Protein AF-X1MZT7-F1 (afdb_monomer_lite)

Structure (mmCIF, N/CA/C/O backbone):
data_AF-X1MZT7-F1
#
_entry.id   AF-X1MZT7-F1
#
loop_
_atom_site.group_PDB
_atom_site.id
_atom_site.type_symbol
_atom_site.label_atom_id
_atom_site.label_alt_id
_atom_site.label_comp_id
_atom_site.label_asym_id
_atom_site.label_entity_id
_atom_site.label_seq_id
_atom_site.pdbx_PDB_ins_code
_atom_site.Cartn_x
_atom_site.Cartn_y
_atom_site.Cartn_z
_atom_site.occupancy
_atom_site.B_iso_or_equiv
_atom_site.auth_seq_id
_atom_site.auth_comp_id
_atom_site.auth_asym_id
_atom_site.auth_atom_id
_atom_site.pdbx_PDB_model_num
ATOM 1 N N . PHE A 1 1 ? -2.785 -15.681 12.836 1.00 71.94 1 PHE A N 1
ATOM 2 C CA . PHE A 1 1 ? -4.121 -16.035 12.307 1.00 71.94 1 PHE A CA 1
ATOM 3 C C . PHE A 1 1 ? -4.592 -15.098 11.193 1.00 71.94 1 PHE A C 1
ATOM 5 O O . PHE A 1 1 ? -4.965 -15.612 10.147 1.00 71.94 1 PHE A O 1
ATOM 12 N N . ALA A 1 2 ? -4.506 -13.767 11.344 1.00 86.62 2 ALA A N 1
ATOM 13 C CA . ALA A 1 2 ? -4.922 -12.809 10.305 1.00 86.62 2 ALA A CA 1
ATOM 14 C C . ALA A 1 2 ? -4.249 -13.019 8.931 1.00 86.62 2 ALA A C 1
ATOM 16 O O . ALA A 1 2 ? -4.947 -13.135 7.932 1.00 86.62 2 ALA A O 1
ATOM 17 N N . LEU A 1 3 ? -2.917 -13.170 8.876 1.00 90.50 3 LEU A N 1
ATOM 18 C CA . LEU A 1 3 ? -2.178 -13.352 7.612 1.00 90.50 3 LEU A CA 1
ATOM 19 C C . LEU A 1 3 ? -2.653 -14.563 6.791 1.00 90.50 3 LEU A C 1
ATOM 21 O O . LEU A 1 3 ? -2.865 -14.450 5.590 1.00 90.50 3 LEU A O 1
ATOM 25 N N . VAL A 1 4 ? -2.880 -15.711 7.442 1.00 95.31 4 VAL A N 1
ATOM 26 C CA . VAL A 1 4 ? -3.398 -16.917 6.769 1.00 95.31 4 VAL A CA 1
ATOM 27 C C . VAL A 1 4 ? -4.788 -16.650 6.191 1.00 95.31 4 VAL A C 1
ATOM 29 O O . VAL A 1 4 ? -5.077 -17.081 5.079 1.00 95.31 4 VAL A O 1
ATOM 32 N N . LYS A 1 5 ? -5.630 -15.893 6.909 1.00 95.38 5 LYS A N 1
ATOM 33 C CA . LYS A 1 5 ? -6.967 -15.527 6.435 1.00 95.38 5 LYS A CA 1
ATOM 34 C C . LYS A 1 5 ? -6.918 -14.573 5.243 1.00 95.38 5 LYS A C 1
ATOM 36 O O . LYS A 1 5 ? -7.666 -14.774 4.295 1.00 95.38 5 LYS A O 1
ATOM 41 N N . ILE A 1 6 ? -6.022 -13.584 5.264 1.00 95.75 6 ILE A N 1
ATOM 42 C CA . ILE A 1 6 ? -5.802 -12.661 4.140 1.00 95.75 6 ILE A CA 1
ATOM 43 C C . ILE A 1 6 ? -5.400 -13.457 2.895 1.00 95.75 6 ILE A C 1
ATOM 45 O O . ILE A 1 6 ? -6.054 -13.340 1.865 1.00 95.75 6 ILE A O 1
ATOM 49 N N . MET A 1 7 ? -4.402 -14.339 3.013 1.00 96.69 7 MET A N 1
ATOM 50 C CA . MET A 1 7 ? -3.957 -15.195 1.907 1.00 96.69 7 MET A CA 1
ATOM 51 C C . MET A 1 7 ? -5.077 -16.105 1.386 1.00 96.69 7 MET A C 1
ATOM 53 O O . MET A 1 7 ? -5.245 -16.243 0.176 1.00 96.69 7 MET A O 1
ATOM 57 N N . GLU A 1 8 ? -5.875 -16.694 2.283 1.00 97.50 8 GLU A N 1
ATOM 58 C CA . GLU A 1 8 ? -7.049 -17.486 1.908 1.00 97.50 8 GLU A CA 1
ATOM 59 C C . GLU A 1 8 ? -8.053 -16.649 1.099 1.00 97.50 8 GLU A C 1
ATOM 61 O O . GLU A 1 8 ? -8.554 -17.111 0.075 1.00 97.50 8 GLU A O 1
ATOM 66 N N . MET A 1 9 ? -8.361 -15.424 1.539 1.00 97.81 9 MET A N 1
ATOM 67 C CA . MET A 1 9 ? -9.342 -14.568 0.865 1.00 97.81 9 MET A CA 1
ATOM 68 C C . MET A 1 9 ? -8.821 -14.004 -0.461 1.00 97.81 9 MET A C 1
ATOM 70 O O . MET A 1 9 ? -9.624 -13.863 -1.382 1.00 97.81 9 MET A O 1
ATOM 74 N N . ILE A 1 10 ? -7.510 -13.760 -0.591 1.00 96.62 10 ILE A N 1
ATOM 75 C CA . ILE A 1 10 ? -6.862 -13.463 -1.881 1.00 96.62 10 ILE A CA 1
ATOM 76 C C . ILE A 1 10 ? -7.063 -14.648 -2.831 1.00 96.62 10 ILE A C 1
ATOM 78 O O . ILE A 1 10 ? -7.596 -14.480 -3.922 1.00 96.62 10 ILE A O 1
ATOM 82 N N . ALA A 1 11 ? -6.708 -15.863 -2.401 1.00 97.75 11 ALA A N 1
ATOM 83 C CA . ALA A 1 11 ? -6.811 -17.061 -3.238 1.00 97.75 11 ALA A CA 1
ATOM 84 C C . ALA A 1 11 ? -8.256 -17.402 -3.649 1.00 97.75 11 ALA A C 1
ATOM 86 O O . ALA A 1 11 ? -8.476 -18.048 -4.671 1.00 97.75 11 ALA A O 1
ATOM 87 N N . ARG A 1 12 ? -9.245 -16.991 -2.848 1.00 97.75 12 ARG A N 1
ATOM 88 C CA . ARG A 1 12 ? -10.675 -17.192 -3.126 1.00 97.75 12 ARG A CA 1
ATOM 89 C C . ARG A 1 12 ? -11.335 -16.038 -3.880 1.00 97.75 12 ARG A C 1
ATOM 91 O O . ARG A 1 12 ? -12.530 -16.153 -4.159 1.00 97.75 12 ARG A O 1
ATOM 98 N N . ASP A 1 13 ? -10.605 -14.957 -4.146 1.00 97.38 13 ASP A N 1
ATOM 99 C CA . ASP A 1 13 ? -11.126 -13.725 -4.743 1.00 97.38 13 ASP A CA 1
ATOM 100 C C . ASP A 1 13 ? -12.346 -13.173 -3.975 1.00 97.38 13 ASP A C 1
ATOM 102 O O . ASP A 1 13 ? -13.456 -13.021 -4.490 1.00 97.38 13 ASP A O 1
ATOM 106 N N . LYS A 1 14 ? -12.173 -12.993 -2.656 1.00 98.19 14 LYS A N 1
ATOM 107 C CA . LYS A 1 14 ? -13.234 -12.545 -1.728 1.00 98.19 14 LYS A CA 1
ATOM 108 C C . LYS A 1 14 ? -12.935 -11.227 -1.021 1.00 98.19 14 LYS A C 1
ATOM 110 O O . LYS A 1 14 ? -13.649 -10.877 -0.084 1.00 98.19 14 LYS A O 1
ATOM 115 N N . ILE A 1 15 ? -11.891 -10.518 -1.433 1.00 97.88 15 ILE A N 1
ATOM 116 C CA . ILE A 1 15 ? -11.539 -9.213 -0.870 1.00 97.88 15 ILE A CA 1
ATOM 117 C C . ILE A 1 15 ? -12.248 -8.121 -1.667 1.00 97.88 15 ILE A C 1
ATOM 119 O O . ILE A 1 15 ? -12.264 -8.160 -2.895 1.00 97.88 15 ILE A O 1
ATOM 123 N N . VAL A 1 16 ? -12.827 -7.148 -0.965 1.00 97.94 16 VAL A N 1
ATOM 124 C CA . VAL A 1 16 ? -13.298 -5.910 -1.596 1.00 97.94 16 VAL A CA 1
ATOM 125 C C . VAL A 1 16 ? -12.162 -4.904 -1.552 1.00 97.94 16 VAL A C 1
ATOM 127 O O . VAL A 1 16 ? -11.617 -4.621 -0.481 1.00 97.94 16 VAL A O 1
ATOM 130 N N . TRP A 1 17 ? -11.827 -4.368 -2.716 1.00 97.44 17 TRP A N 1
ATOM 131 C CA . TRP A 1 17 ? -10.711 -3.459 -2.919 1.00 97.44 17 TRP A CA 1
ATOM 132 C C . TRP A 1 17 ? -11.202 -2.036 -3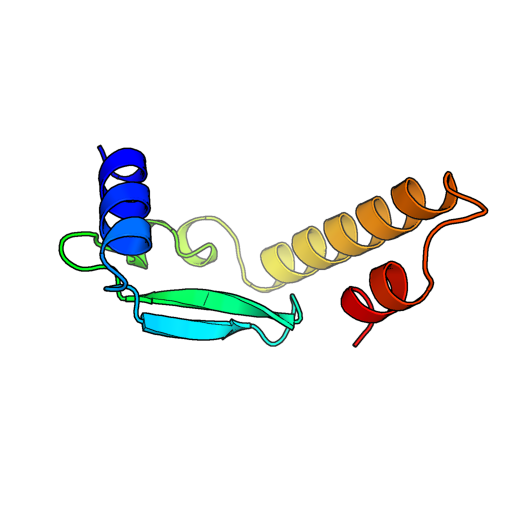.176 1.00 97.44 17 TRP A C 1
ATOM 134 O O . TRP A 1 17 ? -12.282 -1.824 -3.732 1.00 97.44 17 TRP A O 1
ATOM 144 N N . LYS A 1 18 ? -10.397 -1.054 -2.776 1.00 97.06 18 LYS A N 1
ATOM 145 C CA . LYS A 1 18 ? -10.565 0.355 -3.141 1.00 97.06 18 LYS A CA 1
ATOM 146 C C . LYS A 1 18 ? -9.205 0.910 -3.537 1.00 97.06 18 LYS A C 1
ATOM 148 O O . LYS A 1 18 ? -8.208 0.590 -2.900 1.00 97.06 18 LYS A O 1
ATOM 153 N N . LYS A 1 19 ? -9.169 1.776 -4.548 1.00 95.62 19 LYS A N 1
ATOM 154 C CA . LYS A 1 19 ? -7.966 2.545 -4.867 1.00 95.62 19 LYS A CA 1
ATOM 155 C C . LYS A 1 19 ? -7.640 3.525 -3.737 1.00 95.62 19 LYS A C 1
ATOM 157 O O . LYS A 1 19 ? -8.491 4.330 -3.355 1.00 95.62 19 LYS A O 1
ATOM 162 N N . ASP A 1 20 ? -6.423 3.436 -3.222 1.00 94.00 20 ASP A N 1
ATOM 163 C CA . ASP A 1 20 ? -5.861 4.395 -2.282 1.00 94.00 20 ASP A CA 1
ATOM 164 C C . ASP A 1 20 ? -5.348 5.627 -3.036 1.00 94.00 20 ASP A C 1
ATOM 166 O O . ASP A 1 20 ? -4.671 5.504 -4.061 1.00 94.00 20 ASP A O 1
ATOM 170 N N . GLU A 1 21 ? -5.704 6.818 -2.560 1.00 91.81 21 GLU A N 1
ATOM 171 C CA . GLU A 1 21 ? -5.378 8.077 -3.240 1.00 91.81 21 GLU A CA 1
ATOM 172 C C . GLU A 1 21 ? -3.908 8.466 -3.061 1.00 91.81 21 GLU A C 1
ATOM 174 O O . GLU A 1 21 ? -3.308 9.021 -3.980 1.00 91.81 21 GLU A O 1
ATOM 179 N N . PHE A 1 22 ? -3.308 8.137 -1.915 1.00 92.88 22 PHE A N 1
ATOM 180 C CA . PHE A 1 22 ? -1.926 8.499 -1.617 1.00 92.88 22 PHE A CA 1
ATOM 181 C C . PHE A 1 22 ? -0.932 7.543 -2.285 1.00 92.88 22 PHE A C 1
ATOM 183 O O . PHE A 1 22 ? 0.064 7.966 -2.887 1.00 92.88 22 PHE A O 1
ATOM 190 N N . TRP A 1 23 ? -1.188 6.242 -2.162 1.00 92.12 23 TRP A N 1
ATOM 191 C CA . TRP A 1 23 ? -0.319 5.179 -2.651 1.00 92.12 23 TRP A CA 1
ATOM 192 C C . TRP A 1 23 ? -0.586 4.795 -4.107 1.00 92.12 23 TRP A C 1
ATOM 194 O O . TRP A 1 23 ? 0.284 4.210 -4.753 1.00 92.12 23 TRP A O 1
ATOM 204 N N . GLY A 1 24 ? -1.775 5.101 -4.629 1.00 91.81 24 GLY A N 1
ATOM 205 C CA . GLY A 1 24 ? -2.144 4.871 -6.025 1.00 91.81 24 GLY A CA 1
ATOM 206 C C . GLY A 1 24 ? -2.478 3.418 -6.385 1.00 91.81 24 GLY A C 1
ATOM 207 O O . GLY A 1 24 ? -2.877 3.163 -7.524 1.00 91.81 24 GLY A O 1
ATOM 208 N N . TYR A 1 25 ? -2.361 2.476 -5.444 1.00 92.50 25 TYR A N 1
ATOM 209 C CA . TYR A 1 25 ? -2.733 1.067 -5.611 1.00 92.50 25 TYR A CA 1
ATOM 210 C C . TYR A 1 25 ? -3.977 0.696 -4.798 1.00 92.50 25 TYR A C 1
ATOM 212 O O . TYR A 1 25 ? -4.499 1.482 -4.013 1.00 92.50 25 TYR A O 1
ATOM 220 N N . GLU A 1 26 ? -4.487 -0.511 -5.020 1.00 95.38 26 GLU A N 1
ATOM 221 C CA . GLU A 1 26 ? -5.664 -1.012 -4.321 1.00 95.38 26 GLU A CA 1
ATOM 222 C C . GLU A 1 26 ? -5.332 -1.514 -2.914 1.00 95.38 26 GLU A C 1
ATOM 224 O O . GLU A 1 26 ? -4.395 -2.286 -2.711 1.00 95.38 26 GLU A O 1
ATOM 229 N N . VAL A 1 27 ? -6.145 -1.102 -1.944 1.00 95.38 27 VAL A N 1
ATOM 230 C CA . VAL A 1 27 ? -6.091 -1.547 -0.550 1.00 95.38 27 VAL A CA 1
ATOM 231 C C . VAL A 1 27 ? -7.393 -2.260 -0.175 1.00 95.38 27 VAL A C 1
ATOM 233 O O . VAL A 1 27 ? -8.461 -1.933 -0.711 1.00 95.38 27 VAL A O 1
ATOM 236 N N . PRO A 1 28 ? -7.342 -3.264 0.717 1.00 96.31 28 PRO A N 1
ATOM 237 C CA . PRO A 1 28 ? -8.535 -3.983 1.133 1.00 96.31 28 PRO A CA 1
ATOM 238 C C . PRO A 1 28 ? -9.415 -3.088 2.011 1.00 96.31 28 PR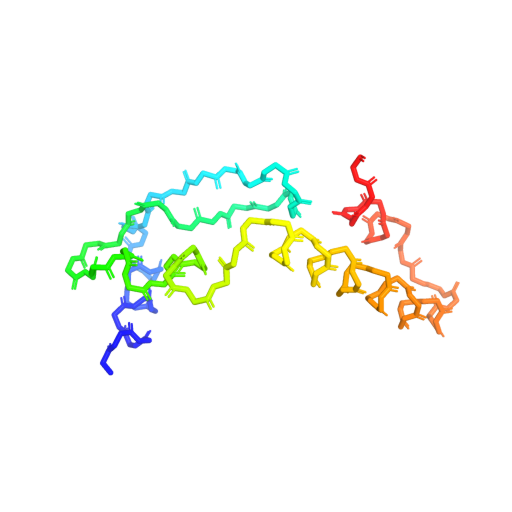O A C 1
ATOM 240 O O . PRO A 1 28 ? -8.965 -2.577 3.032 1.00 96.31 28 PRO A O 1
ATOM 243 N N . VAL A 1 29 ? -10.693 -2.959 1.656 1.00 96.38 29 VAL A N 1
ATOM 244 C CA . VAL A 1 29 ? -11.710 -2.299 2.499 1.00 96.38 29 VAL A CA 1
ATOM 245 C C . VAL A 1 29 ? -12.629 -3.301 3.191 1.00 96.38 29 VAL A C 1
ATOM 247 O O . VAL A 1 29 ? -13.320 -2.956 4.147 1.00 96.38 29 VAL A O 1
ATOM 250 N N . GLN A 1 30 ? -12.626 -4.560 2.743 1.00 97.00 30 GLN A N 1
ATOM 251 C CA . GLN A 1 30 ? -13.328 -5.648 3.414 1.00 97.00 30 GLN A CA 1
ATOM 252 C C . GLN A 1 30 ? -12.641 -6.991 3.159 1.00 97.00 30 GLN A C 1
ATOM 254 O O . GLN A 1 30 ? -12.372 -7.356 2.014 1.00 97.00 30 GLN A O 1
ATOM 259 N N . ILE A 1 31 ? -12.419 -7.756 4.231 1.00 96.62 31 ILE A N 1
ATOM 260 C CA . ILE A 1 31 ? -11.936 -9.140 4.180 1.00 96.62 31 ILE A CA 1
ATOM 261 C C . ILE A 1 31 ? -12.867 -10.003 5.046 1.00 96.62 31 ILE A C 1
ATOM 263 O O . ILE A 1 31 ? -12.936 -9.792 6.258 1.00 96.62 31 ILE A O 1
ATOM 267 N N . PRO A 1 32 ? -13.592 -10.982 4.474 1.00 96.38 32 PRO A N 1
ATOM 268 C CA . PRO A 1 32 ? -14.516 -11.812 5.240 1.00 96.38 32 PRO A CA 1
ATOM 269 C C . PRO A 1 32 ? -13.847 -12.534 6.417 1.00 96.38 32 PRO A C 1
ATOM 271 O O . PRO A 1 32 ? -12.896 -13.302 6.251 1.00 96.38 32 PRO A O 1
ATOM 274 N N . GLY A 1 33 ? -14.391 -12.320 7.617 1.00 94.06 33 GLY A N 1
ATOM 275 C CA . GLY A 1 33 ? -13.888 -12.923 8.853 1.00 94.06 33 GLY A CA 1
ATOM 276 C C . GLY A 1 33 ? -12.639 -12.249 9.427 1.00 94.06 33 GLY A C 1
ATOM 277 O O . GLY A 1 33 ? -11.969 -12.860 10.259 1.00 94.06 33 GLY A O 1
ATOM 278 N N . LEU A 1 34 ? -12.315 -11.028 8.990 1.00 95.19 34 LEU A N 1
ATOM 279 C CA . LEU A 1 34 ? -11.248 -10.217 9.562 1.00 95.19 34 LEU A CA 1
ATOM 280 C C . LEU A 1 34 ? -11.761 -8.814 9.900 1.00 95.19 34 LEU A C 1
ATOM 282 O O . LEU A 1 34 ? -12.359 -8.145 9.063 1.00 95.19 34 LEU A O 1
ATOM 286 N N . GLU A 1 35 ? -11.483 -8.368 11.122 1.00 94.69 35 GLU A N 1
ATOM 287 C CA . GLU A 1 35 ? -11.778 -7.008 11.564 1.00 94.69 35 GLU A CA 1
ATOM 288 C C . GLU A 1 35 ? -10.660 -6.077 11.080 1.00 94.69 35 GLU A C 1
ATOM 290 O O . GLU A 1 35 ? -9.535 -6.159 11.577 1.00 94.69 35 GLU A O 1
ATOM 295 N N . LEU A 1 36 ? -10.929 -5.252 10.062 1.00 92.94 36 LEU A N 1
ATOM 296 C CA . LEU A 1 36 ? -9.901 -4.397 9.455 1.00 92.94 36 LEU A CA 1
ATOM 297 C C . LEU A 1 36 ? -9.593 -3.142 10.273 1.00 92.94 36 LEU A C 1
ATOM 299 O O . LEU A 1 36 ? -8.487 -2.622 10.166 1.00 92.94 36 LEU A O 1
ATOM 303 N N . SER A 1 37 ? -10.526 -2.698 11.119 1.00 92.81 37 SER A 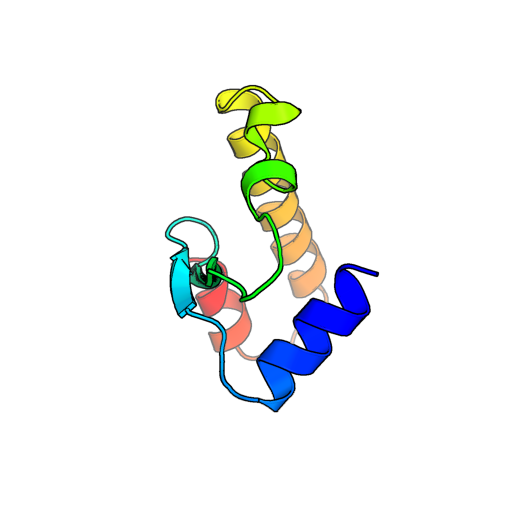N 1
ATOM 304 C CA . SER A 1 37 ? -10.355 -1.507 11.960 1.00 92.81 37 SER A CA 1
ATOM 305 C C . SER A 1 37 ? -9.122 -1.582 12.864 1.00 92.81 37 SER A C 1
ATOM 307 O O . SER A 1 37 ? -8.532 -0.553 13.158 1.00 92.81 37 SER A O 1
ATOM 309 N N . GLN A 1 38 ? -8.660 -2.784 13.236 1.00 91.62 38 GLN A N 1
ATOM 310 C CA . GLN A 1 38 ? -7.424 -2.968 14.011 1.00 91.62 38 GLN A CA 1
ATOM 311 C C . GLN A 1 38 ? -6.149 -2.538 13.261 1.00 91.62 38 GLN A C 1
ATOM 313 O O . GLN A 1 38 ? -5.125 -2.310 13.894 1.00 91.62 38 GLN A O 1
ATOM 318 N N . PHE A 1 39 ? -6.190 -2.472 11.927 1.00 91.50 39 PHE A N 1
ATOM 319 C CA . PHE A 1 39 ? -5.063 -2.050 11.088 1.00 91.50 39 PHE A CA 1
ATOM 320 C C . PHE A 1 39 ? -5.140 -0.569 10.708 1.00 91.50 39 PHE A C 1
ATOM 322 O O . PHE A 1 39 ? -4.271 -0.092 9.982 1.00 91.50 39 PHE A O 1
ATOM 329 N N . ASP A 1 40 ? -6.165 0.151 11.171 1.00 93.00 40 ASP A N 1
ATOM 330 C CA . ASP A 1 40 ? -6.272 1.586 10.936 1.00 93.00 40 ASP A CA 1
ATOM 331 C C . ASP A 1 40 ? -5.127 2.309 11.660 1.00 93.00 40 ASP A C 1
ATOM 333 O O . ASP A 1 40 ? -4.963 2.194 12.880 1.00 93.00 40 ASP A O 1
ATOM 337 N N . LEU A 1 41 ? -4.319 3.040 10.890 1.00 94.31 41 LEU A N 1
ATOM 338 C CA . LEU A 1 41 ? -3.176 3.795 11.393 1.00 94.31 41 LEU A CA 1
ATOM 339 C C . LEU A 1 41 ? -3.602 4.895 12.371 1.00 94.31 41 LEU A C 1
ATOM 341 O O . LEU A 1 41 ? -2.832 5.209 13.280 1.00 94.31 41 LEU A O 1
ATOM 345 N N . ASN A 1 42 ? -4.833 5.407 12.252 1.00 95.56 42 ASN A N 1
ATOM 346 C CA . ASN A 1 42 ? -5.382 6.417 13.162 1.00 95.56 42 ASN A CA 1
ATOM 347 C C . ASN A 1 42 ? -5.502 5.914 14.610 1.00 95.56 42 ASN A C 1
ATOM 349 O O . ASN A 1 42 ? -5.611 6.713 15.538 1.00 95.56 42 ASN A O 1
ATOM 353 N N . ASN A 1 43 ? -5.451 4.595 14.831 1.00 96.25 43 ASN A N 1
ATOM 354 C CA . ASN A 1 43 ? -5.395 4.029 16.180 1.00 96.25 43 ASN A CA 1
ATOM 355 C C . ASN A 1 43 ? -4.030 4.224 16.862 1.00 96.25 43 ASN A C 1
ATOM 357 O O . ASN A 1 43 ? -3.926 4.047 18.076 1.00 96.25 43 ASN A O 1
ATOM 361 N N . TYR A 1 44 ? -2.980 4.523 16.093 1.00 96.00 44 TYR A N 1
ATOM 362 C CA . TYR A 1 44 ? -1.588 4.515 16.551 1.00 96.00 44 TYR A CA 1
ATOM 363 C C . TYR A 1 44 ? -0.895 5.863 16.381 1.00 96.00 44 TYR A C 1
ATOM 365 O O . TYR A 1 44 ? -0.023 6.201 17.181 1.00 96.00 44 TYR A O 1
ATOM 373 N N . TYR A 1 45 ? -1.286 6.626 15.362 1.00 97.12 45 TYR A N 1
ATOM 374 C CA . TYR A 1 45 ? -0.646 7.877 14.987 1.00 97.12 45 TYR A CA 1
ATOM 375 C C . TYR A 1 45 ? -1.699 8.946 14.673 1.00 97.12 45 TYR A C 1
ATOM 377 O O . TYR A 1 45 ? -2.747 8.623 14.110 1.00 97.12 45 TYR A O 1
ATOM 385 N N . PRO A 1 46 ? -1.436 10.222 15.001 1.00 97.31 46 PRO A N 1
ATOM 386 C CA . PRO A 1 46 ? -2.204 11.339 14.467 1.00 97.31 46 PRO A CA 1
ATOM 387 C C . PRO A 1 46 ? -2.098 11.410 12.939 1.00 97.31 46 PRO A C 1
ATOM 389 O O . PRO A 1 46 ? -1.073 11.043 12.370 1.00 97.31 46 PRO A O 1
ATOM 392 N N . GLU A 1 47 ? -3.122 11.960 12.289 1.00 96.19 47 GLU A N 1
ATOM 393 C CA . GLU A 1 47 ? -3.194 12.090 10.826 1.00 96.19 47 GLU A CA 1
ATOM 394 C C . GLU A 1 47 ? -1.975 12.808 10.222 1.00 96.19 47 GLU A C 1
ATOM 396 O O . GLU A 1 47 ? -1.383 12.315 9.265 1.00 96.19 47 GLU A O 1
ATOM 401 N N . GLU A 1 48 ? -1.536 13.912 10.833 1.00 97.06 48 GLU A N 1
ATOM 402 C CA . GLU A 1 48 ? -0.350 14.666 10.397 1.00 97.06 48 GLU A CA 1
ATOM 403 C C . GLU A 1 48 ? 0.919 13.799 10.411 1.00 97.06 48 GLU A C 1
ATOM 405 O O . GLU A 1 48 ? 1.707 13.822 9.469 1.00 97.06 48 GLU A O 1
ATOM 410 N N . GLN A 1 49 ? 1.074 12.954 11.435 1.00 97.81 49 GLN A N 1
ATOM 411 C CA . GLN A 1 49 ? 2.214 12.045 11.539 1.00 97.81 49 GLN A CA 1
ATOM 412 C C . GLN A 1 49 ? 2.127 10.901 10.520 1.00 97.81 49 GLN A C 1
ATOM 414 O O . GLN A 1 49 ? 3.146 10.472 9.985 1.00 97.81 49 GLN A O 1
ATOM 419 N N . ILE A 1 50 ? 0.923 10.394 10.232 1.00 97.25 50 ILE A N 1
ATOM 420 C CA . ILE A 1 50 ? 0.720 9.385 9.180 1.00 97.25 50 ILE A CA 1
ATOM 421 C C . ILE A 1 50 ? 1.141 9.958 7.829 1.00 97.25 50 ILE A C 1
ATOM 423 O O . ILE A 1 50 ? 1.810 9.264 7.058 1.00 97.25 50 ILE A O 1
ATOM 427 N N . GLN A 1 51 ? 0.766 11.207 7.550 1.00 96.44 51 GLN A N 1
ATOM 428 C CA . GLN A 1 51 ? 1.141 11.887 6.319 1.00 96.44 51 GLN A CA 1
ATOM 429 C C . GLN A 1 51 ? 2.662 12.048 6.214 1.00 96.44 51 GLN A C 1
ATOM 431 O O . GLN A 1 51 ? 3.232 11.604 5.218 1.00 96.44 51 GLN A O 1
ATOM 436 N N . GLU A 1 52 ? 3.314 12.590 7.248 1.00 97.69 52 GLU A N 1
ATOM 437 C CA . GLU A 1 52 ? 4.774 12.770 7.290 1.00 97.69 52 GLU A CA 1
ATOM 438 C C . GLU A 1 52 ? 5.510 11.442 7.037 1.00 97.69 52 GLU A C 1
ATOM 440 O O . GLU A 1 52 ? 6.295 11.329 6.096 1.00 97.69 52 GLU A O 1
ATOM 445 N N . LEU A 1 53 ? 5.166 10.388 7.788 1.00 97.19 53 LEU A N 1
ATOM 446 C CA . LEU A 1 53 ? 5.776 9.062 7.630 1.00 97.19 53 LEU A CA 1
ATOM 447 C C . LEU A 1 53 ? 5.557 8.475 6.229 1.00 97.19 53 LEU A C 1
ATOM 449 O O . LEU A 1 53 ? 6.433 7.807 5.676 1.00 97.19 53 LEU A O 1
ATOM 453 N N . SER A 1 54 ? 4.376 8.688 5.650 1.00 95.94 54 SER A N 1
ATOM 454 C CA . SER A 1 54 ? 4.050 8.160 4.323 1.00 95.94 54 SER A CA 1
ATOM 455 C C . SER A 1 54 ? 4.815 8.895 3.220 1.00 95.94 54 SER A C 1
ATOM 457 O O . SER A 1 54 ? 5.256 8.267 2.249 1.00 95.94 54 SER A O 1
ATOM 459 N N . GLU A 1 55 ? 4.988 10.211 3.357 1.00 96.19 55 GLU A N 1
ATOM 460 C CA . GLU A 1 55 ? 5.792 11.031 2.449 1.00 96.19 55 GLU A CA 1
ATOM 461 C C . GLU A 1 55 ? 7.273 10.647 2.516 1.00 96.19 55 GLU A C 1
ATOM 463 O O . GLU A 1 55 ? 7.876 10.404 1.464 1.00 96.19 55 GLU A O 1
ATOM 468 N N . ASP A 1 56 ? 7.822 10.478 3.720 1.00 97.44 56 ASP A N 1
ATOM 469 C CA . ASP A 1 56 ? 9.202 10.033 3.931 1.00 97.44 56 ASP A CA 1
ATOM 470 C C . ASP A 1 56 ? 9.463 8.678 3.263 1.00 97.44 56 ASP A C 1
ATOM 472 O O . ASP A 1 56 ? 10.384 8.546 2.452 1.00 97.44 56 ASP A O 1
ATOM 476 N N . LEU A 1 57 ? 8.589 7.688 3.485 1.00 96.69 57 LEU A N 1
ATOM 477 C CA . LEU A 1 57 ? 8.692 6.374 2.837 1.00 96.69 57 LEU A CA 1
ATOM 478 C C . LEU A 1 57 ? 8.648 6.467 1.304 1.00 96.69 57 LEU A C 1
ATOM 480 O O . LEU A 1 57 ? 9.331 5.708 0.604 1.00 96.69 57 LEU A O 1
ATOM 484 N N . LYS A 1 58 ? 7.848 7.389 0.754 1.00 95.44 58 LYS A N 1
ATOM 485 C CA . LYS A 1 58 ? 7.786 7.618 -0.695 1.00 95.44 58 LYS A CA 1
ATOM 486 C C . LYS A 1 58 ? 9.107 8.203 -1.210 1.00 95.44 58 LYS A C 1
ATOM 488 O O . LYS A 1 58 ? 9.606 7.728 -2.235 1.00 95.44 58 LYS A O 1
ATOM 493 N N . GLN A 1 59 ? 9.703 9.161 -0.497 1.00 96.12 59 GLN A N 1
ATOM 494 C CA . GLN A 1 59 ? 11.008 9.731 -0.855 1.00 96.12 59 GLN A CA 1
ATOM 495 C C . GLN A 1 59 ? 12.139 8.707 -0.739 1.00 96.12 59 GLN A C 1
ATOM 497 O O . GLN A 1 59 ? 12.947 8.586 -1.663 1.00 96.12 59 GLN A O 1
ATOM 502 N N . GLU A 1 60 ? 12.166 7.911 0.329 1.00 97.38 60 GLU A N 1
ATOM 503 C CA . GLU A 1 60 ? 13.137 6.826 0.501 1.00 97.38 60 GLU A CA 1
ATOM 504 C C . GLU A 1 60 ? 13.055 5.814 -0.645 1.00 97.38 60 GLU A C 1
ATOM 506 O O . GLU A 1 60 ? 14.079 5.423 -1.214 1.00 97.38 60 GLU A O 1
ATOM 511 N N . ARG A 1 61 ? 11.835 5.433 -1.048 1.00 95.88 61 ARG A N 1
ATOM 512 C CA . ARG A 1 61 ? 11.617 4.533 -2.185 1.00 95.88 61 ARG A CA 1
ATOM 513 C C . ARG A 1 61 ? 12.162 5.123 -3.486 1.00 95.88 61 ARG A C 1
ATOM 515 O O . ARG A 1 61 ? 12.825 4.405 -4.234 1.00 95.88 61 ARG A O 1
ATOM 522 N N . LEU A 1 62 ? 11.908 6.401 -3.767 1.00 95.25 62 LEU A N 1
ATOM 523 C CA . LEU A 1 62 ? 12.435 7.076 -4.961 1.00 95.25 62 LEU A CA 1
ATOM 524 C C . LEU A 1 6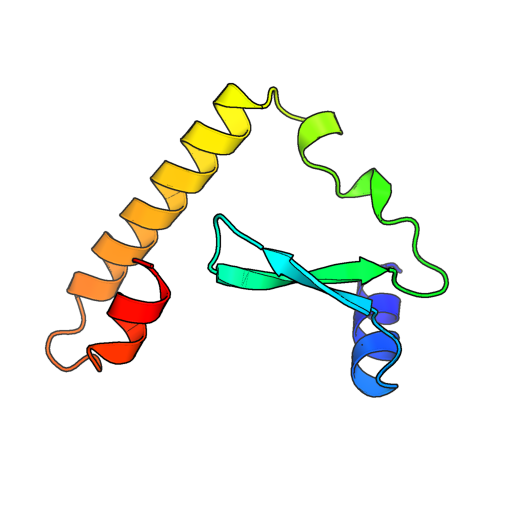2 ? 13.967 7.172 -4.925 1.00 95.25 62 LEU A C 1
ATOM 526 O O . LEU A 1 62 ? 14.628 6.860 -5.920 1.00 95.25 62 LEU A O 1
ATOM 530 N N . GLY A 1 63 ? 14.536 7.516 -3.768 1.00 95.81 63 GLY A N 1
ATOM 531 C CA . GLY A 1 63 ? 15.979 7.534 -3.544 1.00 95.81 63 GLY A CA 1
ATOM 532 C C . GLY A 1 63 ? 16.611 6.164 -3.782 1.00 95.81 63 GLY A C 1
ATOM 533 O O . GLY A 1 63 ? 17.604 6.056 -4.502 1.00 95.81 63 GLY A O 1
ATOM 534 N N . TRP A 1 64 ? 15.999 5.094 -3.276 1.00 96.88 64 TRP A N 1
ATOM 535 C CA . TRP A 1 64 ? 16.461 3.730 -3.522 1.00 96.88 64 TRP A CA 1
ATOM 536 C C . TRP A 1 64 ? 16.386 3.337 -5.003 1.00 96.88 64 TRP A C 1
ATOM 538 O O . TRP A 1 64 ? 17.337 2.765 -5.540 1.00 96.88 64 TRP A O 1
ATOM 548 N N . LEU A 1 65 ? 15.291 3.673 -5.690 1.00 96.12 65 LEU A N 1
ATOM 549 C CA . LEU A 1 65 ? 15.116 3.351 -7.109 1.00 96.12 65 LEU A CA 1
ATOM 550 C C . LEU A 1 65 ? 16.099 4.094 -8.023 1.00 96.12 65 LEU A C 1
ATOM 552 O O . LEU A 1 65 ? 16.435 3.580 -9.089 1.00 96.12 65 LEU A O 1
ATOM 556 N N . SER A 1 66 ? 16.622 5.245 -7.589 1.00 94.88 66 SER A N 1
ATOM 557 C CA . SER A 1 66 ? 17.630 6.006 -8.342 1.00 94.88 66 SER A CA 1
ATOM 558 C C . SER A 1 66 ? 18.933 5.230 -8.595 1.00 94.88 66 SER A C 1
ATOM 560 O O . SER A 1 66 ? 19.652 5.529 -9.546 1.00 94.88 66 SER A O 1
ATOM 562 N N . ASN A 1 67 ? 19.205 4.172 -7.818 1.00 97.12 67 ASN A N 1
ATOM 563 C CA . ASN A 1 67 ? 20.360 3.292 -8.025 1.00 97.12 67 ASN A CA 1
ATOM 564 C C . ASN A 1 67 ? 20.261 2.451 -9.316 1.00 97.12 67 ASN A C 1
ATOM 566 O O . ASN A 1 67 ? 21.266 1.915 -9.795 1.00 97.12 67 ASN A O 1
ATOM 570 N N . PHE A 1 68 ? 19.066 2.324 -9.901 1.00 96.38 68 PHE A N 1
ATOM 571 C CA . PHE A 1 68 ? 18.809 1.495 -11.076 1.00 96.38 68 PHE A CA 1
ATOM 572 C C . PHE A 1 68 ? 18.704 2.353 -12.344 1.00 96.38 68 PHE A C 1
ATOM 574 O O . PHE A 1 68 ? 17.628 2.735 -12.788 1.00 96.38 68 PHE A O 1
ATOM 581 N N . HIS A 1 69 ? 19.847 2.614 -12.977 1.00 91.38 69 HIS A N 1
ATOM 582 C CA . HIS A 1 69 ? 19.964 3.488 -14.154 1.00 91.38 69 HIS A CA 1
ATOM 583 C C . HIS A 1 69 ? 19.165 3.026 -15.387 1.00 91.38 69 HIS A C 1
ATOM 585 O O . HIS A 1 69 ? 18.826 3.839 -16.242 1.00 91.38 69 HIS A O 1
ATOM 591 N N . SER A 1 70 ? 18.882 1.726 -15.498 1.00 95.56 70 SER A N 1
ATOM 592 C CA . SER A 1 70 ? 18.093 1.129 -16.583 1.00 95.56 70 SER A CA 1
ATOM 593 C C . SER A 1 70 ? 16.682 0.731 -16.142 1.00 95.56 70 SER A C 1
ATOM 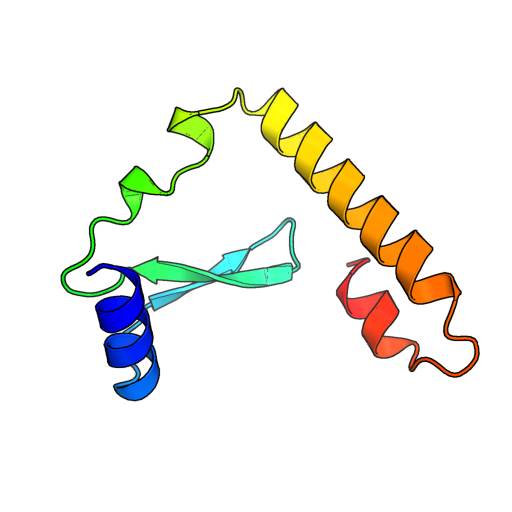595 O O . SER A 1 70 ? 16.062 -0.113 -16.789 1.00 95.56 70 SER A O 1
ATOM 597 N N . LEU A 1 71 ? 16.198 1.268 -15.017 1.00 96.25 71 LEU A N 1
ATOM 598 C CA . LEU A 1 71 ? 14.842 1.015 -14.544 1.00 96.25 71 LEU A CA 1
ATOM 599 C C . LEU A 1 71 ? 13.822 1.583 -15.531 1.00 96.25 71 LEU A C 1
ATOM 601 O O . LEU A 1 71 ? 13.978 2.696 -16.037 1.00 96.25 71 LEU A O 1
ATOM 605 N N . ASP A 1 72 ? 12.766 0.815 -15.774 1.00 96.38 72 ASP A N 1
ATOM 606 C CA . ASP A 1 72 ? 11.634 1.287 -16.555 1.00 96.38 72 ASP A CA 1
ATOM 607 C C . ASP A 1 72 ? 11.011 2.525 -15.889 1.00 96.38 72 ASP A C 1
ATOM 609 O O . ASP A 1 72 ? 10.741 2.541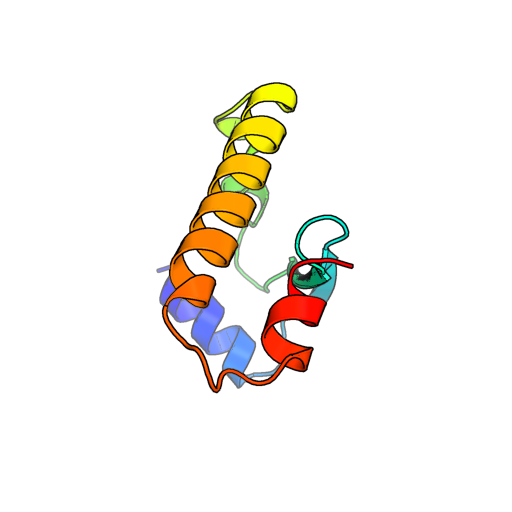 -14.684 1.00 96.38 72 ASP A O 1
ATOM 613 N N . LYS A 1 73 ? 10.776 3.570 -16.684 1.00 93.00 73 LYS A N 1
ATOM 614 C CA . LYS A 1 73 ? 10.201 4.830 -16.208 1.00 93.00 73 LYS A CA 1
ATOM 615 C C . LYS A 1 73 ? 8.783 4.640 -15.682 1.00 93.00 73 LYS A C 1
ATOM 617 O O . LYS A 1 73 ? 8.399 5.362 -14.766 1.00 93.00 73 LYS A O 1
ATOM 622 N N . ASP A 1 74 ? 8.045 3.651 -16.182 1.00 94.25 74 ASP A N 1
ATOM 623 C CA . ASP A 1 74 ? 6.688 3.366 -15.711 1.00 94.25 74 ASP A CA 1
ATOM 624 C C . ASP A 1 74 ? 6.667 2.938 -14.235 1.00 94.25 74 ASP A C 1
ATOM 626 O O . ASP A 1 74 ? 5.720 3.246 -13.512 1.00 94.25 74 ASP A O 1
ATOM 630 N N . ILE A 1 75 ? 7.751 2.328 -13.739 1.00 93.25 75 ILE A N 1
ATOM 631 C CA . ILE A 1 75 ? 7.898 1.969 -12.319 1.00 93.25 75 ILE A CA 1
ATOM 632 C C . ILE A 1 75 ? 8.023 3.224 -11.447 1.00 93.25 75 ILE A C 1
ATOM 634 O O . ILE A 1 75 ? 7.480 3.264 -10.343 1.00 93.25 75 ILE A O 1
ATOM 638 N N . ILE A 1 76 ? 8.724 4.249 -11.936 1.00 93.06 76 ILE A N 1
ATOM 639 C CA . ILE A 1 76 ? 8.887 5.528 -11.233 1.00 93.06 76 ILE A CA 1
ATOM 640 C C . ILE A 1 76 ? 7.574 6.320 -11.291 1.00 93.06 76 ILE A C 1
ATOM 642 O O . ILE A 1 76 ? 7.108 6.821 -10.269 1.00 93.06 76 ILE A O 1
ATOM 646 N N . ASN A 1 77 ? 6.940 6.370 -12.466 1.00 91.50 77 ASN A N 1
ATOM 647 C CA . ASN A 1 77 ? 5.667 7.062 -12.677 1.00 91.50 77 ASN A CA 1
ATOM 648 C C . ASN A 1 77 ? 4.545 6.484 -11.801 1.00 91.50 77 ASN A C 1
ATOM 650 O O . ASN A 1 77 ? 3.715 7.231 -11.299 1.00 91.50 77 ASN A O 1
ATOM 654 N N . ALA A 1 78 ? 4.547 5.174 -11.539 1.00 90.94 78 ALA A N 1
ATOM 655 C CA . ALA A 1 78 ? 3.573 4.548 -10.643 1.00 90.94 78 ALA A CA 1
ATOM 656 C C . ALA A 1 78 ? 3.661 5.033 -9.178 1.00 90.94 78 ALA A C 1
ATOM 658 O O . ALA A 1 78 ? 2.739 4.788 -8.403 1.00 90.94 78 ALA A O 1
ATOM 659 N N . ILE A 1 79 ? 4.759 5.687 -8.780 1.00 88.75 79 ILE A N 1
ATOM 660 C CA . ILE A 1 79 ? 4.979 6.216 -7.420 1.00 88.75 79 ILE A CA 1
ATOM 661 C C . ILE A 1 79 ? 4.658 7.717 -7.342 1.00 88.75 79 ILE A C 1
ATOM 663 O O . ILE A 1 79 ? 4.315 8.214 -6.266 1.00 88.75 79 ILE A O 1
ATOM 667 N N . MET A 1 80 ? 4.756 8.422 -8.473 1.00 74.44 80 MET A N 1
ATOM 668 C CA . MET A 1 80 ? 4.491 9.856 -8.624 1.00 74.44 80 MET A CA 1
ATOM 669 C C . MET A 1 80 ? 3.240 10.071 -9.499 1.00 74.44 80 MET A C 1
ATOM 671 O O . MET A 1 80 ? 3.394 10.390 -10.680 1.00 74.44 80 MET A O 1
ATOM 675 N N . PRO A 1 81 ? 2.022 9.831 -8.976 1.00 58.06 81 PRO A N 1
ATOM 676 C CA . PRO A 1 81 ? 0.791 10.157 -9.693 1.00 58.06 81 PRO A CA 1
ATOM 677 C C . PRO A 1 81 ? 0.589 11.669 -9.858 1.00 58.06 81 PRO A C 1
ATOM 679 O O . PRO A 1 81 ? 1.016 12.434 -8.961 1.00 58.06 81 PRO A O 1
#

InterPro domains:
  IPR013035 Phosphoenolpyruvate carboxykinase, C-terminal [G3DSA:3.90.228.20] (2-81)

Organism: NCBI:txid412755

Sequence (81 aa):
FALVKIMEMIARDKIVWKKDEFWGYEVPVQIPGLELSQFDLNNYYPEEQIQELSEDLKQERLGWLSNFHSLDKDIINAIMP

Radius of gyration: 15.74 Å; chains: 1; bounding box: 35×32×33 Å

pLDDT: mean 94.22, std 5.78, range [58.06, 98.19]

Foldseek 3Di:
DVVVQVVVCVVVVNFDWDQDPQQRDIDGPDRPPDDCVVVPCVVPDDPVVVVVVSVVVLVVVLVVCVVPPPDDVVVVVSSVD

Secondary structure (DSSP, 8-state):
-HHHHHHHHHHTT--EEEE-TTT-SEEEEEBTTB-GGGG-GGGTS-HHHHHHHHHHHHHHHHHHHTT-TT--HHHHHTT--